Protein AF-A0A952Q7G6-F1 (afdb_monomer_lite)

Sequence (86 aa):
MLITPAASEVDDLIFMSKGRTMGTVFYPTREELVEQREEILAAAGLTEPELRAKADAGLLSGGEYDALSELDVIAYLLDEAVSETV

Radius of gyration: 20.46 Å; chains: 1; bounding box: 31×49×66 Å

Secondary structure (DSSP, 8-state):
---PPPS---SS-----------------HHHHHHHHHHHHHHHTS-HHHHHHHHHTT---HHHHHHHHHHHHHHHHTT-S-----

Foldseek 3Di:
DDDDDDDDPPPDPDDDDDDDDPDPPPLDDLVRLVVVLVVLCVVVVHDLVVLVVCVVVVNDDPSSVVSNVSNVVSCVSNVVPDPPPD

pLDDT: mean 72.43, std 19.47, range [36.94, 92.12]

Structure (mmCIF, N/CA/C/O backbone):
data_AF-A0A952Q7G6-F1
#
_entry.id   AF-A0A952Q7G6-F1
#
loop_
_atom_site.group_PDB
_atom_site.id
_atom_site.type_symbol
_atom_site.label_atom_id
_atom_site.label_alt_id
_atom_site.label_comp_id
_atom_site.label_asym_id
_atom_site.label_entity_id
_atom_site.label_seq_id
_atom_site.pdbx_PDB_ins_code
_atom_site.Cartn_x
_atom_site.Cartn_y
_atom_site.Cartn_z
_atom_site.occupancy
_atom_site.B_iso_or_equiv
_atom_site.auth_seq_id
_atom_site.auth_comp_id
_atom_site.auth_asym_id
_atom_site.auth_atom_id
_atom_site.pdbx_PDB_model_num
ATOM 1 N N . MET A 1 1 ? -18.670 15.701 53.612 1.00 40.66 1 MET A N 1
ATOM 2 C CA . MET A 1 1 ? -19.388 15.743 52.322 1.00 40.66 1 MET A CA 1
ATOM 3 C C . MET A 1 1 ? -18.321 15.949 51.258 1.00 40.66 1 MET A C 1
ATOM 5 O O . MET A 1 1 ? -17.788 17.044 51.161 1.00 40.66 1 MET A O 1
ATOM 9 N N . LEU A 1 2 ? -17.867 14.869 50.618 1.00 42.06 2 LEU A N 1
ATOM 10 C CA . LEU A 1 2 ? -16.807 14.918 49.608 1.00 42.06 2 LEU A CA 1
ATOM 11 C C . LEU A 1 2 ? -17.481 15.153 48.256 1.00 42.06 2 LEU A C 1
ATOM 13 O O . LEU A 1 2 ? -18.243 14.311 47.794 1.00 42.06 2 LEU A O 1
ATOM 17 N N . ILE A 1 3 ? -17.258 16.330 47.685 1.00 48.62 3 ILE A N 1
ATOM 18 C CA . ILE A 1 3 ? -17.677 16.691 46.331 1.00 48.62 3 ILE A CA 1
ATOM 19 C C . ILE A 1 3 ? -16.678 16.079 45.350 1.00 48.62 3 ILE A C 1
ATOM 21 O O . ILE A 1 3 ? -15.511 16.459 45.322 1.00 48.62 3 ILE A O 1
ATOM 25 N N . THR A 1 4 ? -17.130 15.094 44.583 1.00 49.09 4 THR A N 1
ATOM 26 C CA . THR A 1 4 ? -16.408 14.546 43.433 1.00 49.09 4 THR A CA 1
ATOM 27 C C . THR A 1 4 ? -16.660 15.473 42.241 1.00 49.09 4 THR A C 1
ATOM 29 O O . THR A 1 4 ? -17.823 15.607 41.854 1.00 49.09 4 THR A O 1
ATOM 32 N N . PRO A 1 5 ? -15.654 16.142 41.650 1.00 49.31 5 PRO A N 1
ATOM 33 C CA . PRO A 1 5 ? -15.856 16.794 40.364 1.00 49.31 5 PRO A CA 1
ATOM 34 C C . PRO A 1 5 ? -15.914 15.741 39.248 1.00 49.31 5 PRO A C 1
ATOM 36 O O . PRO A 1 5 ? -15.112 14.808 39.202 1.00 49.31 5 PRO A O 1
ATOM 39 N N . ALA A 1 6 ? -16.930 15.886 38.399 1.00 48.97 6 ALA A N 1
ATOM 40 C CA . ALA A 1 6 ? -17.231 15.040 37.255 1.00 48.97 6 ALA A CA 1
ATOM 41 C C . ALA A 1 6 ? -16.138 15.130 36.177 1.00 48.97 6 ALA A C 1
ATOM 43 O O . ALA A 1 6 ? -15.627 16.205 35.877 1.00 48.97 6 ALA A O 1
ATOM 44 N N . ALA A 1 7 ? -15.803 13.987 35.583 1.00 52.22 7 ALA A N 1
ATOM 45 C CA . ALA A 1 7 ? -14.862 13.857 34.478 1.00 52.22 7 ALA A CA 1
ATOM 46 C C . ALA A 1 7 ? -15.493 14.344 33.161 1.00 52.22 7 ALA A C 1
ATOM 48 O O . ALA A 1 7 ? -16.086 13.546 32.440 1.00 52.22 7 ALA A O 1
ATOM 49 N N . SER A 1 8 ? -15.410 15.644 32.861 1.00 53.72 8 SER A N 1
ATOM 50 C CA . SER A 1 8 ? -15.964 16.183 31.609 1.00 53.72 8 SER A CA 1
ATOM 51 C C . SER A 1 8 ? -15.260 17.443 31.085 1.00 53.72 8 SER A C 1
ATOM 53 O O . SER A 1 8 ? -15.927 18.341 30.586 1.00 53.72 8 SER A O 1
ATOM 55 N N . GLU A 1 9 ? -13.928 17.518 31.183 1.00 47.88 9 GLU A N 1
ATOM 56 C CA . GLU A 1 9 ? -13.136 18.645 30.647 1.00 47.88 9 GLU A CA 1
ATOM 57 C C . GLU A 1 9 ? -11.783 18.177 30.076 1.00 47.88 9 GLU A C 1
ATOM 59 O O . GLU A 1 9 ? -10.716 18.597 30.516 1.00 47.88 9 GLU A O 1
ATOM 64 N N . VAL A 1 10 ? -11.807 17.263 29.105 1.00 47.94 10 VAL A N 1
ATOM 65 C CA . VAL A 1 10 ? -10.634 16.969 28.256 1.00 47.94 10 VAL A CA 1
ATOM 66 C C . VAL A 1 10 ? -11.019 17.108 26.789 1.00 47.94 10 VAL A C 1
ATOM 68 O O . VAL A 1 10 ? -10.859 16.196 25.991 1.00 47.94 10 VAL A O 1
ATOM 71 N N . ASP A 1 11 ? -11.559 18.271 26.459 1.00 46.12 11 ASP A N 1
ATOM 72 C CA . ASP A 1 11 ? -11.655 18.777 25.095 1.00 46.12 11 ASP A CA 1
ATOM 73 C C . ASP A 1 11 ? -10.984 20.163 25.116 1.00 46.12 11 ASP A C 1
ATOM 75 O O . ASP A 1 11 ? -11.008 20.830 26.151 1.00 46.12 11 ASP A O 1
ATOM 79 N N . ASP A 1 12 ? -10.353 20.582 24.020 1.00 44.03 12 ASP A N 1
ATOM 80 C CA . ASP A 1 12 ? -9.757 21.923 23.831 1.00 44.03 12 ASP A CA 1
ATOM 81 C C . ASP A 1 12 ? -8.307 22.240 24.294 1.00 44.03 12 ASP A C 1
ATOM 83 O O . ASP A 1 12 ? -7.974 23.395 24.567 1.00 44.03 12 ASP A O 1
ATOM 87 N N . LEU A 1 13 ? -7.356 21.289 24.294 1.00 43.53 13 LEU A N 1
ATOM 88 C CA . LEU A 1 13 ? -5.931 21.680 24.410 1.00 43.53 13 LEU A CA 1
ATOM 89 C C . LEU A 1 13 ? -4.927 20.831 23.625 1.00 43.53 13 LEU A C 1
ATOM 91 O O . LEU A 1 13 ? -3.950 20.354 24.194 1.00 43.53 13 LEU A O 1
ATOM 95 N N . ILE A 1 14 ? -5.093 20.686 22.309 1.00 51.28 14 ILE A N 1
ATOM 96 C CA . ILE A 1 14 ? -3.958 20.310 21.444 1.00 51.28 14 ILE A CA 1
ATOM 97 C C . ILE A 1 14 ? -3.970 21.168 20.174 1.00 51.28 14 ILE A C 1
ATOM 99 O O . ILE A 1 14 ? -4.231 20.706 19.068 1.00 51.28 14 ILE A O 1
ATOM 103 N N . PHE A 1 15 ? -3.656 22.455 20.344 1.00 48.53 15 PHE A N 1
ATOM 104 C CA . PHE A 1 15 ? -3.184 23.310 19.258 1.00 48.53 15 PHE A CA 1
ATOM 105 C C . PHE A 1 15 ? -1.779 23.826 19.610 1.00 48.53 15 PHE A C 1
ATOM 107 O O . PHE A 1 15 ? -1.577 24.453 20.645 1.00 48.53 15 PHE A O 1
ATOM 114 N N . MET A 1 16 ? -0.844 23.595 18.682 1.00 46.31 16 MET A N 1
ATOM 115 C CA . MET A 1 16 ? 0.527 24.123 18.569 1.00 46.31 16 MET A CA 1
ATOM 116 C C . MET A 1 16 ? 1.702 23.368 19.221 1.00 46.31 16 MET A C 1
ATOM 118 O O . MET A 1 16 ? 1.720 23.047 20.400 1.00 46.31 16 MET A O 1
ATOM 122 N N . SER A 1 17 ? 2.776 23.296 18.419 1.00 40.06 17 SER A N 1
ATOM 123 C CA . SER A 1 17 ? 4.193 23.137 18.790 1.00 40.06 17 SER A CA 1
ATOM 124 C C . SER A 1 17 ? 4.791 21.724 18.745 1.00 40.06 17 SER A C 1
ATOM 126 O O . SER A 1 17 ? 4.755 20.961 19.702 1.00 40.06 17 SER A O 1
ATOM 128 N N . LYS A 1 18 ? 5.447 21.436 17.611 1.00 50.81 18 LYS A N 1
ATOM 129 C CA . LYS A 1 18 ? 6.768 20.784 17.487 1.00 50.81 18 LYS A CA 1
ATOM 130 C C . LYS A 1 18 ? 7.256 20.047 18.756 1.00 50.81 18 LYS A C 1
ATOM 132 O O . LYS A 1 18 ? 8.092 20.544 19.505 1.00 50.81 18 LYS A O 1
ATOM 137 N N . GLY A 1 19 ? 6.783 18.824 18.961 1.00 36.94 19 GLY A N 1
ATOM 138 C CA . GLY A 1 19 ? 7.225 17.976 20.061 1.00 36.94 19 GLY A CA 1
ATOM 139 C C . GLY A 1 19 ? 6.705 16.563 19.871 1.00 36.94 19 GLY A C 1
ATOM 140 O O . GLY A 1 19 ? 5.505 16.348 19.910 1.00 36.94 19 GLY A O 1
ATOM 141 N N . ARG A 1 20 ? 7.629 15.631 19.616 1.00 49.88 20 ARG A N 1
ATOM 142 C CA . ARG A 1 20 ? 7.492 14.166 19.647 1.00 49.88 20 ARG A CA 1
ATOM 143 C C . ARG A 1 20 ? 6.285 13.698 20.484 1.00 49.88 20 ARG A C 1
ATOM 145 O O . ARG A 1 20 ? 6.413 13.530 21.694 1.00 49.88 20 ARG A O 1
ATOM 152 N N . THR A 1 21 ? 5.136 13.479 19.847 1.00 45.41 21 THR A N 1
ATOM 153 C CA . THR A 1 21 ? 4.002 12.796 20.469 1.00 45.41 21 THR A CA 1
ATOM 154 C C . THR A 1 21 ? 4.324 11.311 20.484 1.00 45.41 21 THR A C 1
ATOM 156 O O . THR A 1 21 ? 4.644 10.710 19.460 1.00 45.41 21 THR A O 1
ATOM 159 N N . MET A 1 22 ? 4.322 10.729 21.682 1.00 47.28 22 MET A N 1
ATOM 160 C CA . MET A 1 22 ? 4.229 9.286 21.870 1.00 47.28 22 MET A CA 1
ATOM 161 C C . MET A 1 22 ? 3.029 8.832 21.039 1.00 47.28 22 MET A C 1
ATOM 163 O O . MET A 1 22 ? 1.917 9.260 21.337 1.00 47.28 22 MET A O 1
ATOM 167 N N . GLY A 1 23 ? 3.287 8.116 19.940 1.00 52.31 23 GLY A N 1
ATOM 168 C CA . GLY A 1 23 ? 2.301 7.855 18.897 1.00 52.31 23 GLY A CA 1
ATOM 169 C C . GLY A 1 23 ? 1.037 7.278 19.505 1.00 52.31 23 GLY A C 1
ATOM 170 O O . GLY A 1 23 ? 1.041 6.144 19.980 1.00 52.31 23 GLY A O 1
ATOM 171 N N . THR A 1 24 ? -0.028 8.073 19.537 1.00 49.81 24 THR A N 1
ATOM 172 C CA . THR A 1 24 ? -1.365 7.562 19.785 1.00 49.81 24 THR A CA 1
ATOM 173 C C . THR A 1 24 ? -1.591 6.551 18.674 1.00 49.81 24 THR A C 1
ATOM 175 O O . THR A 1 24 ? -1.679 6.936 17.510 1.00 49.81 24 THR A O 1
ATOM 178 N N . VAL A 1 25 ? -1.547 5.260 19.007 1.00 56.75 25 VAL A N 1
ATOM 179 C CA . VAL A 1 25 ? -1.825 4.198 18.042 1.00 56.75 25 VAL A CA 1
ATOM 180 C C . VAL A 1 25 ? -3.309 4.309 17.750 1.00 56.75 25 VAL A C 1
ATOM 182 O O . VAL A 1 25 ? -4.146 3.790 18.487 1.00 56.75 25 VAL A O 1
ATOM 185 N N . PHE A 1 26 ? -3.632 5.106 16.741 1.00 60.56 26 PHE A N 1
ATOM 186 C CA . PHE A 1 26 ? -4.955 5.114 16.166 1.00 60.56 26 PHE A CA 1
ATOM 187 C C . PHE A 1 26 ? -5.107 3.754 15.496 1.00 60.56 26 PHE A C 1
ATOM 189 O O . PHE A 1 26 ? -4.315 3.408 14.621 1.00 60.56 26 PHE A O 1
ATOM 196 N N . TYR A 1 27 ? -6.046 2.953 15.988 1.00 62.88 27 TYR A N 1
ATOM 197 C CA . TYR A 1 27 ? -6.462 1.742 15.300 1.00 62.88 27 TYR A CA 1
ATOM 198 C C . TYR A 1 27 ? -7.546 2.179 14.321 1.00 62.88 27 TYR A C 1
ATOM 200 O O . TYR A 1 27 ? -8.671 2.407 14.774 1.00 62.88 27 TYR A O 1
ATOM 208 N N . PRO A 1 28 ? -7.219 2.373 13.030 1.00 74.25 28 PRO A N 1
ATOM 209 C CA . PRO A 1 28 ? -8.242 2.660 12.043 1.00 74.25 28 PRO A CA 1
ATOM 210 C C . PRO A 1 28 ? -9.255 1.516 12.040 1.00 74.25 28 PRO A C 1
ATOM 212 O O . PRO A 1 28 ? -8.918 0.342 12.233 1.00 74.25 28 PRO A O 1
ATOM 215 N N . THR A 1 29 ? -10.518 1.868 11.863 1.00 84.62 29 THR A N 1
ATOM 216 C CA . THR A 1 29 ? -11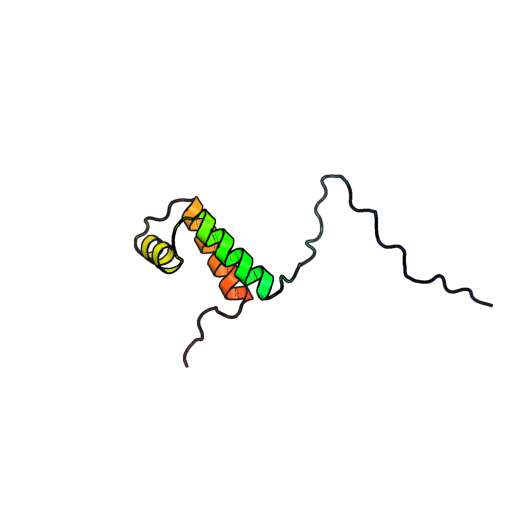.579 0.891 11.661 1.00 84.62 29 THR A CA 1
ATOM 217 C C . THR A 1 29 ? -11.404 0.195 10.314 1.00 84.62 29 THR A C 1
ATOM 219 O O . THR A 1 29 ? -10.709 0.666 9.412 1.00 84.62 29 THR A O 1
ATOM 222 N N . ARG A 1 30 ? -12.067 -0.954 10.153 1.00 82.12 30 ARG A N 1
ATOM 223 C CA . ARG A 1 30 ? -12.052 -1.697 8.889 1.00 82.12 30 ARG A CA 1
ATOM 224 C C . ARG A 1 30 ? -12.534 -0.846 7.707 1.00 82.12 30 ARG A C 1
ATOM 226 O O . ARG A 1 30 ? -12.024 -1.010 6.609 1.00 82.12 30 ARG A O 1
ATOM 233 N N . GLU A 1 31 ? -13.525 0.015 7.928 1.00 85.81 31 GLU A N 1
ATOM 234 C CA . GLU A 1 31 ? -14.089 0.892 6.894 1.00 85.81 31 GLU A CA 1
ATOM 235 C C . GLU A 1 31 ? -13.065 1.944 6.451 1.00 85.81 31 GLU A C 1
ATOM 237 O O . GLU A 1 31 ? -12.797 2.049 5.258 1.00 85.81 31 GLU A O 1
ATOM 242 N N . GLU A 1 32 ? -12.390 2.596 7.404 1.00 85.69 32 GLU A N 1
ATOM 243 C CA . GLU A 1 32 ? -11.329 3.576 7.120 1.00 85.69 32 GLU A CA 1
ATOM 244 C C . GLU A 1 32 ? -10.157 2.959 6.343 1.00 85.69 32 GLU A C 1
ATOM 246 O O . GLU A 1 32 ? -9.605 3.585 5.444 1.00 85.69 32 GLU A O 1
ATOM 251 N N . LEU A 1 33 ? -9.788 1.711 6.649 1.00 86.38 33 LEU A N 1
ATOM 252 C CA . LEU A 1 33 ? -8.740 0.988 5.920 1.00 86.38 33 LEU A CA 1
ATOM 253 C C . LEU A 1 33 ? -9.134 0.685 4.468 1.00 86.38 33 LEU A C 1
ATOM 255 O O . LEU A 1 33 ? -8.289 0.730 3.574 1.00 86.38 33 LEU A O 1
ATOM 259 N N . VAL A 1 34 ? -10.408 0.373 4.223 1.00 88.19 34 VAL A N 1
ATOM 260 C CA . VAL A 1 34 ? -10.917 0.139 2.865 1.00 88.19 34 VAL A CA 1
ATOM 261 C C . VAL A 1 34 ? -10.945 1.445 2.075 1.00 88.19 34 VAL A C 1
ATOM 263 O O . VAL A 1 34 ? -10.479 1.457 0.939 1.00 88.19 34 VAL A O 1
ATOM 266 N N . GLU A 1 35 ? -11.413 2.541 2.673 1.00 90.56 35 GLU A N 1
ATOM 267 C CA . GLU A 1 35 ? -11.378 3.865 2.040 1.00 90.56 35 GLU A CA 1
ATOM 268 C C . GLU A 1 35 ? -9.937 4.279 1.713 1.00 90.56 35 GLU A C 1
ATOM 270 O O . GLU A 1 35 ? -9.638 4.644 0.577 1.00 90.56 35 GLU A O 1
ATOM 275 N N . GLN A 1 36 ? -9.010 4.104 2.659 1.00 87.62 36 GLN A N 1
ATOM 276 C CA . GLN A 1 36 ? -7.598 4.427 2.459 1.00 87.62 36 GLN A CA 1
ATOM 277 C C . GLN A 1 36 ? -6.969 3.606 1.322 1.00 87.62 36 GLN A C 1
ATOM 279 O O . GLN A 1 36 ? -6.183 4.132 0.531 1.00 87.62 36 GLN A O 1
ATOM 284 N N . ARG A 1 37 ? -7.342 2.325 1.187 1.00 88.62 37 ARG A N 1
ATOM 285 C CA . ARG A 1 37 ? -6.927 1.478 0.058 1.00 88.62 37 ARG A CA 1
ATOM 286 C C . ARG A 1 37 ? -7.406 2.052 -1.274 1.00 88.62 37 ARG A C 1
ATOM 288 O O . ARG A 1 37 ? -6.627 2.113 -2.224 1.00 88.62 37 ARG A O 1
ATOM 295 N N . GLU A 1 38 ? -8.671 2.456 -1.356 1.00 89.88 38 GLU A N 1
ATOM 296 C CA . GLU A 1 38 ? -9.237 3.049 -2.572 1.00 89.88 38 GLU A CA 1
ATOM 297 C C . GLU A 1 38 ? -8.558 4.378 -2.925 1.00 89.88 38 GLU A C 1
ATOM 299 O O . GLU A 1 38 ? -8.256 4.615 -4.097 1.00 89.88 38 GLU A O 1
ATOM 304 N N . GLU A 1 39 ? -8.240 5.208 -1.931 1.00 91.75 39 GLU A N 1
ATOM 305 C CA . GLU A 1 39 ? -7.514 6.467 -2.126 1.00 91.75 39 GLU A CA 1
ATOM 306 C C . GLU A 1 39 ? -6.091 6.249 -2.655 1.00 91.75 39 GLU A C 1
ATOM 308 O O . GLU A 1 39 ? -5.680 6.928 -3.600 1.00 91.75 39 GLU A O 1
ATOM 313 N N . ILE A 1 40 ? -5.349 5.282 -2.104 1.00 89.81 40 ILE A N 1
ATOM 314 C CA . ILE A 1 40 ? -3.990 4.952 -2.564 1.00 89.81 40 ILE A CA 1
ATOM 315 C C . ILE A 1 40 ? -4.017 4.460 -4.015 1.00 89.81 40 ILE A C 1
ATOM 317 O O . ILE A 1 40 ? -3.210 4.898 -4.839 1.00 89.81 40 ILE A O 1
ATOM 321 N N . LEU A 1 41 ? -4.970 3.591 -4.360 1.00 89.62 41 LEU A N 1
ATOM 322 C CA . LEU A 1 41 ? -5.133 3.098 -5.730 1.00 89.62 41 LEU A CA 1
ATOM 323 C C . LEU A 1 41 ? -5.540 4.219 -6.697 1.00 89.62 41 LEU A C 1
ATOM 325 O O . LEU A 1 41 ? -5.007 4.308 -7.806 1.00 89.62 41 LEU A O 1
ATOM 329 N N . ALA A 1 42 ? -6.432 5.116 -6.272 1.00 90.00 42 ALA A N 1
ATOM 330 C CA . ALA A 1 42 ? -6.817 6.284 -7.056 1.00 90.00 42 ALA A CA 1
ATOM 331 C C . ALA A 1 42 ? -5.633 7.238 -7.288 1.00 90.00 42 ALA A C 1
ATOM 333 O O . ALA A 1 42 ? -5.471 7.752 -8.397 1.00 90.00 42 ALA A O 1
ATOM 334 N N . ALA A 1 43 ? -4.782 7.442 -6.278 1.00 87.38 43 ALA A N 1
ATOM 335 C CA . ALA A 1 43 ? -3.586 8.275 -6.373 1.00 87.38 43 ALA A CA 1
ATOM 336 C C . ALA A 1 43 ? -2.506 7.654 -7.274 1.00 87.38 43 ALA A C 1
ATOM 338 O O . ALA A 1 43 ? -1.872 8.366 -8.056 1.00 87.38 43 ALA A O 1
ATOM 339 N N . ALA A 1 44 ? -2.322 6.333 -7.203 1.00 86.06 44 ALA A N 1
ATOM 340 C CA . ALA A 1 44 ? -1.406 5.597 -8.070 1.00 86.06 44 ALA A CA 1
ATOM 341 C C . ALA A 1 44 ? -1.896 5.534 -9.529 1.00 86.06 44 ALA A C 1
ATOM 343 O O . ALA A 1 44 ? -1.091 5.345 -10.442 1.00 86.06 44 ALA A O 1
ATOM 344 N N . GLY A 1 45 ? -3.206 5.684 -9.763 1.00 90.31 45 GLY A N 1
ATOM 345 C CA . GLY A 1 45 ? -3.817 5.564 -11.089 1.00 90.31 45 GLY A CA 1
ATOM 346 C C . GLY A 1 45 ? -3.728 4.149 -11.672 1.00 90.31 45 GLY A C 1
ATOM 347 O O . GLY A 1 45 ? -3.866 3.971 -12.882 1.00 90.31 45 GLY A O 1
ATOM 348 N N . LEU A 1 46 ? -3.472 3.159 -10.817 1.00 87.62 46 LEU A N 1
ATOM 349 C CA . LEU A 1 46 ? -3.277 1.755 -11.149 1.00 87.62 46 LEU A CA 1
ATOM 350 C C . LEU A 1 46 ? -4.066 0.895 -10.171 1.00 87.62 46 LEU A C 1
ATOM 352 O O . LEU A 1 46 ? -4.305 1.274 -9.025 1.00 87.62 46 LEU A O 1
ATOM 356 N N . THR A 1 47 ? -4.432 -0.299 -10.613 1.00 89.69 47 THR A N 1
ATOM 357 C CA . THR A 1 47 ? -5.003 -1.310 -9.726 1.00 89.69 47 THR A CA 1
ATOM 358 C C . THR A 1 47 ? -3.902 -2.031 -8.939 1.00 89.69 47 THR A C 1
ATOM 360 O O . THR A 1 47 ? -2.753 -2.126 -9.372 1.00 89.69 47 THR A O 1
ATOM 363 N N . GLU A 1 48 ? -4.251 -2.599 -7.782 1.00 86.19 48 GLU A N 1
ATOM 364 C CA . GLU A 1 48 ? -3.334 -3.413 -6.972 1.00 86.19 48 GLU A CA 1
ATOM 365 C C . GLU A 1 48 ? -2.629 -4.537 -7.764 1.00 86.19 48 GLU A C 1
ATOM 367 O O . GLU A 1 48 ? -1.408 -4.667 -7.638 1.00 86.19 48 GLU A O 1
ATOM 372 N N . PRO A 1 49 ? -3.314 -5.338 -8.611 1.00 87.31 49 PRO A N 1
ATOM 373 C CA . PRO A 1 49 ? -2.634 -6.349 -9.420 1.00 87.31 49 PRO A CA 1
ATOM 374 C C . PRO A 1 49 ? -1.659 -5.753 -10.444 1.00 87.31 49 PRO A C 1
ATOM 376 O O . PRO A 1 49 ? -0.642 -6.378 -10.734 1.00 87.31 49 PRO A O 1
ATOM 379 N N . GLU A 1 50 ? -1.919 -4.557 -10.976 1.00 89.75 50 GLU A N 1
ATOM 380 C CA . GLU A 1 50 ? -0.978 -3.875 -11.872 1.00 89.75 50 GLU A CA 1
ATOM 381 C C . GLU A 1 50 ? 0.262 -3.391 -11.117 1.00 89.75 50 GLU A C 1
ATOM 383 O O . GLU A 1 50 ? 1.379 -3.595 -11.593 1.00 89.75 50 GLU A O 1
ATOM 388 N N . LEU A 1 51 ? 0.088 -2.818 -9.920 1.00 87.50 51 LEU A N 1
ATOM 389 C CA . LEU A 1 51 ? 1.203 -2.445 -9.045 1.00 87.50 51 LEU A CA 1
ATOM 390 C C . LEU A 1 51 ? 2.060 -3.666 -8.690 1.00 87.50 51 LEU A C 1
ATOM 392 O O . LEU A 1 51 ? 3.281 -3.605 -8.825 1.00 87.50 51 LEU A O 1
ATOM 396 N N . ARG A 1 52 ? 1.442 -4.801 -8.335 1.00 87.88 52 ARG A N 1
ATOM 397 C CA . ARG A 1 52 ? 2.171 -6.055 -8.080 1.00 87.88 52 ARG A CA 1
ATOM 398 C C . ARG A 1 52 ? 2.903 -6.567 -9.318 1.00 87.88 52 ARG A C 1
ATOM 400 O O . ARG A 1 52 ? 4.088 -6.863 -9.235 1.00 87.88 52 ARG A O 1
ATOM 407 N N . ALA A 1 53 ? 2.261 -6.570 -10.486 1.00 90.56 53 ALA A N 1
ATOM 408 C CA . ALA A 1 53 ? 2.917 -6.976 -11.729 1.00 90.56 53 ALA A CA 1
ATOM 409 C C . ALA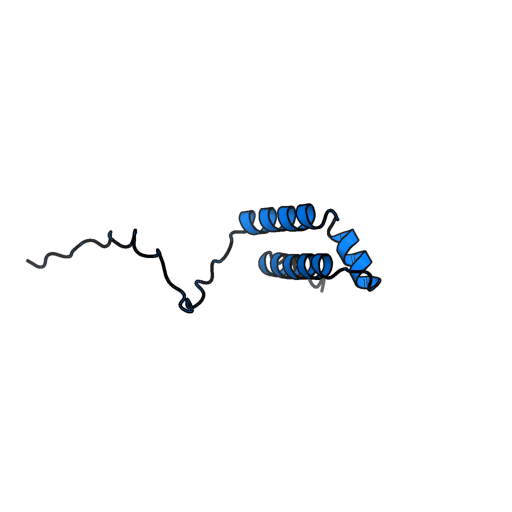 A 1 53 ? 4.129 -6.087 -12.072 1.00 90.56 53 ALA A C 1
ATOM 411 O O . ALA A 1 53 ? 5.154 -6.581 -12.546 1.00 90.56 53 ALA A O 1
ATOM 412 N N . LYS A 1 54 ? 4.047 -4.776 -11.806 1.00 89.12 54 LYS A N 1
ATOM 413 C CA . LYS A 1 54 ? 5.188 -3.859 -11.947 1.00 89.12 54 LYS A CA 1
ATOM 414 C C . LYS A 1 54 ? 6.269 -4.111 -10.897 1.00 89.12 54 LYS A C 1
ATOM 416 O O . LYS A 1 54 ? 7.446 -3.960 -11.224 1.00 89.12 54 LYS A O 1
ATOM 421 N N . ALA A 1 55 ? 5.892 -4.499 -9.679 1.00 89.44 55 ALA A N 1
ATOM 422 C CA . ALA A 1 55 ? 6.817 -4.882 -8.615 1.00 89.44 55 ALA A CA 1
ATOM 423 C C . ALA A 1 55 ? 7.642 -6.110 -9.012 1.00 89.44 55 ALA A C 1
ATOM 425 O O . ALA A 1 55 ? 8.871 -6.045 -8.992 1.00 89.44 55 ALA A O 1
ATOM 426 N N . ASP A 1 56 ? 6.978 -7.176 -9.469 1.00 89.56 56 ASP A N 1
ATOM 427 C CA . ASP A 1 56 ? 7.614 -8.401 -9.971 1.00 89.56 56 ASP A CA 1
ATOM 428 C C . ASP A 1 56 ? 8.554 -8.124 -11.155 1.00 89.56 56 ASP A C 1
ATOM 430 O O . ASP A 1 56 ? 9.618 -8.731 -11.281 1.00 89.56 56 ASP A O 1
ATOM 434 N N . ALA A 1 57 ? 8.191 -7.171 -12.018 1.00 91.31 57 ALA A N 1
ATOM 435 C CA . ALA A 1 57 ? 9.018 -6.750 -13.146 1.00 91.31 57 ALA A CA 1
ATOM 436 C C . ALA A 1 57 ? 10.169 -5.796 -12.762 1.00 91.31 57 ALA A C 1
ATOM 438 O O . ALA A 1 57 ? 11.000 -5.479 -13.616 1.00 91.31 57 ALA A O 1
ATOM 439 N N . GLY A 1 58 ? 10.220 -5.302 -11.519 1.00 88.56 58 GLY A N 1
ATOM 440 C CA . GLY A 1 58 ? 11.190 -4.291 -11.082 1.00 88.56 58 GLY A CA 1
ATOM 441 C C . GLY A 1 58 ? 11.006 -2.925 -11.757 1.00 88.56 58 GLY A C 1
ATOM 442 O O . GLY A 1 58 ? 11.975 -2.188 -11.935 1.00 88.56 58 GLY A O 1
ATOM 443 N N . LEU A 1 59 ? 9.778 -2.598 -12.171 1.00 92.12 59 LEU A N 1
ATOM 444 C CA . LEU A 1 59 ? 9.419 -1.391 -12.930 1.00 92.12 59 LEU A CA 1
ATOM 445 C C . LEU A 1 59 ? 8.629 -0.360 -12.108 1.00 92.12 59 LEU A C 1
ATOM 447 O O . LEU A 1 59 ? 8.054 0.569 -12.682 1.00 92.12 59 LEU A O 1
ATOM 451 N N . LEU A 1 60 ? 8.561 -0.525 -10.786 1.00 89.06 60 LEU A N 1
ATOM 452 C CA . LEU A 1 60 ? 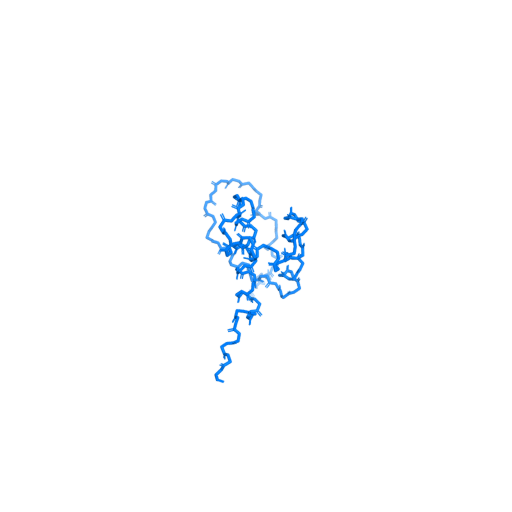7.940 0.461 -9.907 1.00 89.06 60 LEU A CA 1
ATOM 453 C C . LEU A 1 60 ? 8.751 1.757 -9.898 1.00 89.06 60 LEU A C 1
ATOM 455 O O . LEU A 1 60 ? 9.962 1.762 -9.670 1.00 89.06 60 LEU A O 1
ATOM 459 N N . SER A 1 61 ? 8.063 2.871 -10.111 1.00 88.75 61 SER A N 1
ATOM 460 C CA . SER A 1 61 ? 8.577 4.183 -9.732 1.00 88.75 61 SER A CA 1
ATOM 461 C C . SER A 1 61 ? 8.486 4.374 -8.214 1.00 88.75 61 SER A C 1
ATOM 463 O O . SER A 1 61 ? 7.765 3.650 -7.533 1.00 88.75 61 SER A O 1
ATOM 465 N N . GLY A 1 62 ? 9.204 5.363 -7.668 1.00 87.62 62 GLY A N 1
ATOM 466 C CA . GLY A 1 62 ? 9.240 5.602 -6.218 1.00 87.62 62 GLY A CA 1
ATOM 467 C C . GLY A 1 62 ? 7.852 5.774 -5.590 1.00 87.62 62 GLY A C 1
ATOM 468 O O . GLY A 1 62 ? 7.554 5.117 -4.605 1.00 87.62 62 GLY A O 1
ATOM 469 N N . GLY A 1 63 ? 6.968 6.556 -6.219 1.00 86.38 63 GLY A N 1
ATOM 470 C CA . GLY A 1 63 ? 5.605 6.750 -5.707 1.00 86.38 63 GLY A CA 1
ATOM 471 C C . GLY A 1 63 ? 4.724 5.501 -5.804 1.00 86.38 63 GLY A C 1
ATOM 472 O O . GLY A 1 63 ? 3.855 5.293 -4.969 1.00 86.38 63 GLY A O 1
ATOM 473 N N . GLU A 1 64 ? 4.964 4.637 -6.791 1.00 88.31 64 GLU A N 1
ATOM 474 C CA . GLU A 1 64 ? 4.250 3.359 -6.908 1.00 88.31 64 GLU A CA 1
ATOM 475 C C . GLU A 1 64 ? 4.757 2.335 -5.889 1.00 88.31 64 GLU A C 1
ATOM 477 O O . GLU A 1 64 ? 3.989 1.506 -5.410 1.00 88.31 64 GLU A O 1
ATOM 482 N N . TYR A 1 65 ? 6.046 2.399 -5.550 1.00 87.81 65 TYR A N 1
ATOM 483 C CA . TYR A 1 65 ? 6.631 1.604 -4.478 1.00 87.81 65 TYR A CA 1
ATOM 484 C C . TYR A 1 65 ? 6.076 2.010 -3.109 1.00 87.81 65 TYR A C 1
ATOM 486 O O . TYR A 1 65 ? 5.728 1.138 -2.311 1.00 87.81 65 TYR A O 1
ATOM 494 N N . ASP A 1 66 ? 5.958 3.316 -2.857 1.00 88.31 66 ASP A N 1
ATOM 495 C CA . ASP A 1 66 ? 5.348 3.842 -1.635 1.00 88.31 66 ASP A CA 1
ATOM 496 C C . ASP A 1 66 ? 3.882 3.392 -1.537 1.00 88.31 66 ASP A C 1
ATOM 498 O O . ASP A 1 66 ? 3.503 2.766 -0.548 1.00 88.31 66 ASP A O 1
ATOM 502 N N . ALA A 1 67 ? 3.105 3.564 -2.614 1.00 89.44 67 ALA A N 1
ATOM 503 C CA . ALA A 1 67 ? 1.717 3.108 -2.684 1.00 89.44 67 ALA A CA 1
ATOM 504 C C . ALA A 1 67 ? 1.578 1.600 -2.417 1.00 89.44 67 ALA A C 1
ATOM 506 O O . ALA A 1 67 ? 0.739 1.186 -1.621 1.00 89.44 67 ALA A O 1
ATOM 507 N N . LEU A 1 68 ? 2.411 0.761 -3.044 1.00 89.31 68 LEU A N 1
ATOM 508 C CA . LEU A 1 68 ? 2.379 -0.685 -2.815 1.00 89.31 68 LEU A CA 1
ATOM 509 C C . LEU A 1 68 ? 2.733 -1.046 -1.363 1.00 89.31 68 LEU A C 1
ATOM 511 O O . LEU A 1 68 ? 2.086 -1.909 -0.776 1.00 89.31 68 LEU A O 1
ATOM 515 N N . SER A 1 69 ? 3.711 -0.358 -0.772 1.00 88.75 69 SER A N 1
ATOM 516 C CA . SER A 1 69 ? 4.102 -0.570 0.626 1.00 88.75 69 SER A CA 1
ATOM 517 C C . SER A 1 69 ? 2.975 -0.201 1.595 1.00 88.75 69 SER A C 1
ATOM 519 O O . SER A 1 69 ? 2.740 -0.913 2.570 1.00 88.75 69 SER A O 1
ATOM 521 N N . GLU A 1 70 ? 2.253 0.891 1.331 1.00 89.88 70 GLU A N 1
ATOM 522 C CA . GLU A 1 70 ? 1.085 1.292 2.122 1.00 89.88 70 GLU A CA 1
ATOM 523 C C . GLU A 1 70 ? -0.071 0.291 1.977 1.00 89.88 70 GLU A C 1
ATOM 525 O O . GLU A 1 70 ? -0.695 -0.076 2.975 1.00 89.88 70 GLU A O 1
ATOM 530 N N . LEU A 1 71 ? -0.310 -0.223 0.765 1.00 89.00 71 LEU A N 1
ATOM 531 C CA . LEU A 1 71 ? -1.304 -1.273 0.518 1.00 89.00 71 LEU A CA 1
ATOM 532 C C . LEU A 1 71 ? -0.986 -2.566 1.280 1.00 89.00 71 LEU A C 1
ATOM 534 O O . LEU A 1 71 ? -1.900 -3.177 1.833 1.00 89.00 71 LEU A O 1
ATOM 538 N N . ASP A 1 72 ? 0.284 -2.970 1.361 1.00 88.38 72 ASP A N 1
ATOM 539 C CA . ASP A 1 72 ? 0.691 -4.155 2.128 1.00 88.38 72 ASP A CA 1
ATOM 540 C C . ASP A 1 72 ? 0.469 -3.968 3.640 1.00 88.38 72 ASP A C 1
ATOM 542 O O . ASP A 1 72 ? 0.040 -4.900 4.327 1.00 88.38 72 ASP A O 1
ATOM 546 N N . VAL A 1 73 ? 0.689 -2.758 4.170 1.00 88.56 73 VAL A N 1
ATOM 547 C CA . VAL A 1 73 ? 0.363 -2.429 5.569 1.00 88.56 73 VAL A CA 1
ATOM 548 C C . VAL A 1 73 ? -1.143 -2.517 5.809 1.00 88.56 73 VAL A C 1
ATOM 550 O O . VAL A 1 73 ? -1.569 -3.104 6.803 1.00 88.56 73 VAL A O 1
ATOM 553 N N . ILE A 1 74 ? -1.957 -1.976 4.901 1.00 87.69 74 ILE A N 1
ATOM 554 C CA . ILE A 1 74 ? -3.419 -2.045 4.999 1.00 87.69 74 ILE A CA 1
ATOM 555 C C . ILE A 1 74 ? -3.901 -3.498 4.936 1.00 8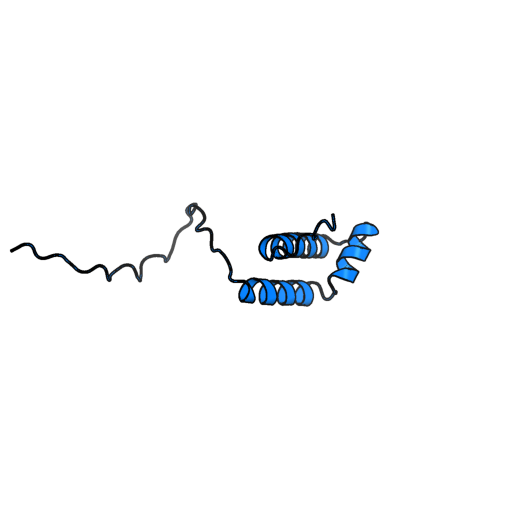7.69 74 ILE A C 1
ATOM 557 O O . ILE A 1 74 ? -4.706 -3.902 5.773 1.00 87.69 74 ILE A O 1
ATOM 561 N N . ALA A 1 75 ? -3.374 -4.305 4.013 1.00 87.31 75 ALA A N 1
ATOM 562 C CA . ALA A 1 75 ? -3.710 -5.724 3.902 1.00 87.31 75 ALA A CA 1
ATOM 563 C C . ALA A 1 75 ? -3.366 -6.495 5.187 1.00 87.31 75 ALA A C 1
ATOM 565 O O . ALA A 1 75 ? -4.148 -7.330 5.641 1.00 87.31 75 ALA A O 1
ATOM 566 N N . TYR A 1 76 ? -2.231 -6.178 5.815 1.00 82.94 76 TYR A N 1
ATOM 567 C CA . TYR A 1 76 ? -1.864 -6.728 7.118 1.00 82.94 76 TYR A CA 1
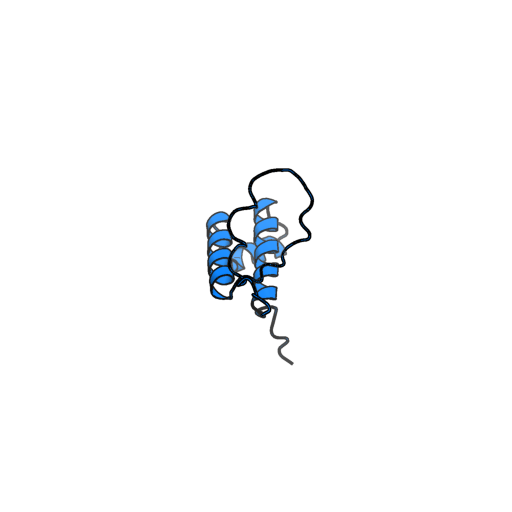ATOM 568 C C . TYR A 1 76 ? -2.845 -6.317 8.225 1.00 82.94 76 TYR A C 1
ATOM 570 O O . TYR A 1 76 ? -3.278 -7.161 9.006 1.00 82.94 76 TYR A O 1
ATOM 578 N N . LEU A 1 77 ? -3.239 -5.042 8.285 1.00 84.50 77 LEU A N 1
ATOM 579 C CA . LEU A 1 77 ? -4.194 -4.543 9.283 1.00 84.50 77 LEU A CA 1
ATOM 580 C C . LEU A 1 77 ? -5.612 -5.098 9.093 1.00 84.50 77 LEU A C 1
ATOM 582 O O . LEU A 1 77 ? -6.351 -5.240 10.066 1.00 84.50 77 LEU A O 1
ATOM 586 N N . LEU A 1 78 ? -5.984 -5.426 7.857 1.00 83.69 78 LEU A N 1
ATOM 587 C CA . LEU A 1 78 ? -7.258 -6.057 7.522 1.00 83.69 78 LEU A CA 1
ATOM 588 C C . LEU A 1 78 ? -7.272 -7.575 7.758 1.00 83.69 78 LEU A C 1
ATOM 590 O O . LEU A 1 78 ? -8.317 -8.189 7.541 1.00 83.69 78 LEU A O 1
ATOM 594 N N . ASP A 1 79 ? -6.153 -8.172 8.192 1.00 78.75 79 ASP A N 1
ATOM 595 C CA . ASP A 1 79 ? -5.957 -9.631 8.251 1.00 78.75 79 ASP A CA 1
ATOM 596 C C . ASP A 1 79 ? -6.164 -10.305 6.874 1.00 78.75 79 ASP A C 1
ATOM 598 O O . ASP A 1 79 ? -6.441 -11.494 6.754 1.00 78.75 79 ASP A O 1
ATOM 602 N N . GLU A 1 80 ? -6.018 -9.531 5.793 1.00 71.06 80 GLU A N 1
ATOM 603 C CA . GLU A 1 80 ? -6.024 -10.008 4.405 1.00 71.06 80 GLU A CA 1
ATOM 604 C C . GLU A 1 80 ? -4.637 -10.504 3.974 1.00 71.06 80 GLU A C 1
ATOM 606 O O . GLU A 1 80 ? -4.466 -10.979 2.847 1.00 71.06 80 GLU A O 1
ATOM 611 N N . ALA A 1 81 ? -3.648 -10.402 4.870 1.00 53.31 81 ALA A N 1
ATOM 612 C CA . ALA A 1 81 ? -2.322 -10.969 4.714 1.00 53.31 81 ALA A CA 1
ATOM 613 C C . ALA A 1 81 ? -2.440 -12.483 4.564 1.00 53.31 81 ALA A C 1
ATOM 615 O O . ALA A 1 81 ? -2.494 -13.206 5.550 1.00 53.31 81 ALA A O 1
ATOM 616 N N . VAL A 1 82 ? -2.519 -12.906 3.300 1.00 53.75 82 VAL A N 1
ATOM 617 C CA . VAL A 1 82 ? -2.357 -14.262 2.781 1.00 53.75 82 VAL A CA 1
ATOM 618 C C . VAL A 1 82 ? -2.781 -15.294 3.812 1.00 53.75 82 VAL A C 1
ATOM 620 O O . VAL A 1 82 ? -1.965 -15.762 4.601 1.00 53.75 82 VAL A O 1
ATOM 623 N N . SER A 1 83 ? -4.060 -15.673 3.772 1.00 45.06 83 SER A N 1
ATOM 624 C CA . SER A 1 83 ? -4.484 -16.955 4.317 1.00 45.06 83 SER A CA 1
ATOM 625 C C . SER A 1 83 ? -3.510 -18.011 3.787 1.00 45.06 83 SER A C 1
ATOM 627 O O . SER A 1 83 ? -3.594 -18.421 2.626 1.00 45.06 83 SER A O 1
ATOM 629 N N . GLU A 1 84 ? -2.532 -18.383 4.618 1.00 48.28 84 GLU A N 1
ATOM 630 C CA . GLU A 1 84 ? -1.728 -19.580 4.459 1.00 48.28 84 GLU A CA 1
ATOM 631 C C . GLU A 1 84 ? -2.757 -20.700 4.402 1.00 48.28 84 GLU A C 1
ATOM 633 O O . GLU A 1 84 ? -3.332 -21.119 5.407 1.00 48.28 84 GLU A O 1
ATOM 638 N N . THR A 1 85 ? -3.096 -21.085 3.175 1.00 43.34 85 THR A N 1
ATOM 639 C CA . THR A 1 85 ? -3.920 -22.250 2.918 1.00 43.34 85 THR A CA 1
ATOM 640 C C . THR A 1 85 ? -3.045 -23.428 3.311 1.00 43.34 85 THR A C 1
ATOM 642 O O . THR A 1 85 ? -2.140 -23.807 2.569 1.00 43.34 85 THR A O 1
ATOM 645 N N . VAL A 1 86 ? -3.263 -23.895 4.541 1.00 41.69 86 VAL A N 1
ATOM 646 C CA . VAL A 1 86 ? -2.721 -25.136 5.105 1.00 41.69 86 VAL A CA 1
ATOM 647 C C . VAL A 1 86 ? -3.032 -26.314 4.188 1.00 41.69 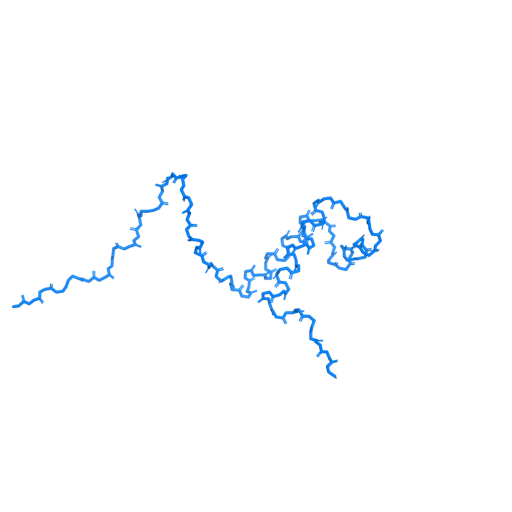86 VAL A C 1
ATOM 649 O O . VAL A 1 86 ? -4.176 -26.374 3.676 1.00 41.69 86 VAL A O 1
#